Protein AF-A0AAD8CE80-F1 (afdb_monomer_lite)

Radius of gyration: 21.91 Å; chains: 1; bounding box: 37×80×36 Å

InterPro domains:
  IPR002181 Fibrinogen, alpha/beta/gamma chain, C-terminal globular domain [PF00147] (1-136)
  IPR002181 Fibrinogen, alpha/beta/gamma chain, C-terminal globular domain [PS51406] (1-129)
  IPR002181 Fibrinogen, alpha/beta/gamma chain, C-terminal globular domain [SM00186] (1-155)
  IPR002181 Fibrinogen, alpha/beta/gamma chain, C-terminal globular domain [cd00087] (1-136)
  IPR014716 Fibrinogen, alpha/beta/gamma chain, C-terminal globular, subdomain 1 [G3DSA:3.90.215.10] (1-86)
  IPR036056 Fibrinogen-like, C-terminal [SSF56496] (1-144)
  IPR050373 Fibrinogen C-terminal domain-containing protein [PTHR19143] (2-141)

Secondary structure (DSSP, 8-state):
--S-S-----HHHHHH-EE-TTSSEE--HHHHHHHHHHS---EEEEEEETTEEEEEEEEEEEE--GGGTT-EEEEEEEESS-S-SGGGTTPPPBBTTB-SS--SS-HHHHTTS-B--SSS-S--TTS-TT--S--SS-HHHHHHHHHHHHHHHHHHHHHHHHHHHHHHHTT-

Sequence (172 aa):
MNGKTNFYRRWKEYKAGFGSVSEEFWLGNENLHSLTTHNPQSLRVDLRAGNETAHAVYKTFRVDSEKKHYTLHIAGYSGNAGDSLRYHDDRPFSTKDHDPKPFITRCAISYKGGWWYKNCHQVNLNGLYASNKDHQVNTEKERHRDRLRERLRETLRERLRETERERETERV

Structure (mmCIF, N/CA/C/O backbone):
data_AF-A0AAD8CE80-F1
#
_entry.id   AF-A0AAD8CE80-F1
#
loop_
_atom_site.group_PDB
_atom_site.id
_atom_site.type_symbol
_atom_site.label_atom_id
_atom_site.label_alt_id
_atom_site.label_comp_id
_atom_site.label_asym_id
_atom_site.label_entity_id
_atom_site.label_seq_id
_atom_site.pdbx_PDB_ins_code
_atom_site.Cartn_x
_atom_site.Cartn_y
_atom_site.Cartn_z
_atom_site.occupancy
_atom_site.B_iso_or_equiv
_atom_site.auth_seq_id
_atom_site.auth_comp_id
_atom_site.auth_asym_id
_atom_site.auth_atom_id
_atom_site.pdbx_PDB_model_num
ATOM 1 N N . MET A 1 1 ? 16.234 -5.119 1.375 1.00 71.69 1 MET A N 1
ATOM 2 C CA . MET A 1 1 ? 15.312 -5.674 0.364 1.00 71.69 1 MET A CA 1
ATOM 3 C C . MET A 1 1 ? 16.139 -6.052 -0.845 1.00 71.69 1 MET A C 1
ATOM 5 O O . MET A 1 1 ? 16.985 -5.258 -1.238 1.00 71.69 1 MET A O 1
ATOM 9 N N . ASN A 1 2 ? 15.993 -7.289 -1.306 1.00 82.31 2 ASN A N 1
ATOM 10 C CA . ASN A 1 2 ? 16.847 -7.956 -2.291 1.00 82.31 2 ASN A CA 1
ATOM 11 C C . ASN A 1 2 ? 16.041 -8.531 -3.476 1.00 82.31 2 ASN A C 1
ATOM 13 O O . ASN A 1 2 ? 16.640 -9.103 -4.383 1.00 82.31 2 ASN A O 1
ATOM 17 N N . GLY A 1 3 ? 14.710 -8.388 -3.472 1.00 86.56 3 GLY A N 1
ATOM 18 C CA . GLY A 1 3 ? 13.817 -8.837 -4.537 1.00 86.56 3 GLY A CA 1
ATOM 19 C C . GLY A 1 3 ? 13.659 -10.355 -4.637 1.00 86.56 3 GLY A C 1
ATOM 20 O O . GLY A 1 3 ? 13.177 -10.842 -5.659 1.00 86.56 3 GLY A O 1
ATOM 21 N N . LYS A 1 4 ? 14.082 -11.121 -3.622 1.00 90.06 4 LYS A N 1
ATOM 22 C CA . LYS A 1 4 ? 13.999 -12.590 -3.642 1.00 90.06 4 LYS A CA 1
ATOM 23 C C . LYS A 1 4 ? 12.576 -13.092 -3.438 1.00 90.06 4 LYS A C 1
ATOM 25 O O . LYS A 1 4 ? 12.225 -14.160 -3.944 1.00 90.06 4 LYS A O 1
ATOM 30 N N . THR A 1 5 ? 11.750 -12.351 -2.702 1.00 93.62 5 THR A N 1
ATOM 31 C CA . THR A 1 5 ? 10.364 -12.762 -2.484 1.00 93.62 5 THR A CA 1
ATOM 32 C C . THR A 1 5 ? 9.512 -12.338 -3.669 1.00 93.62 5 THR A C 1
ATOM 34 O O . THR A 1 5 ? 9.380 -11.163 -3.988 1.00 93.62 5 THR A O 1
ATOM 37 N N . ASN A 1 6 ? 8.882 -13.309 -4.327 1.00 94.19 6 ASN A N 1
ATOM 38 C CA . ASN A 1 6 ? 7.912 -13.026 -5.377 1.00 94.19 6 ASN A CA 1
ATOM 39 C C . ASN A 1 6 ? 6.609 -12.484 -4.762 1.00 94.19 6 ASN A C 1
ATOM 41 O O . ASN A 1 6 ? 5.934 -13.223 -4.047 1.00 94.19 6 ASN A O 1
ATOM 45 N N . PHE A 1 7 ? 6.228 -11.245 -5.080 1.00 96.94 7 PHE A N 1
ATOM 46 C CA . PHE A 1 7 ? 4.948 -10.649 -4.668 1.00 96.94 7 PHE A CA 1
ATOM 47 C C . PHE A 1 7 ? 3.813 -10.868 -5.687 1.00 96.94 7 PHE A C 1
ATOM 49 O O . PHE A 1 7 ? 2.656 -10.594 -5.390 1.00 96.94 7 PHE A O 1
ATOM 56 N N . TYR A 1 8 ? 4.061 -11.464 -6.859 1.00 97.25 8 TYR A N 1
ATOM 57 C CA . TYR A 1 8 ? 3.005 -11.797 -7.825 1.00 97.25 8 TYR A CA 1
ATOM 58 C C . TYR A 1 8 ? 2.226 -13.070 -7.435 1.00 97.25 8 TYR A C 1
ATOM 60 O O . TYR A 1 8 ? 2.236 -14.103 -8.123 1.00 97.25 8 TYR A O 1
ATOM 68 N N . ARG A 1 9 ? 1.544 -12.995 -6.292 1.00 98.12 9 ARG A N 1
ATOM 69 C CA . ARG A 1 9 ? 0.869 -14.104 -5.607 1.00 98.12 9 ARG A CA 1
ATOM 70 C C . ARG A 1 9 ? -0.642 -14.125 -5.825 1.00 98.12 9 ARG A C 1
ATOM 72 O O . ARG A 1 9 ? -1.232 -13.193 -6.374 1.00 98.12 9 ARG A O 1
ATOM 79 N N . ARG A 1 10 ? -1.254 -15.253 -5.468 1.00 98.56 10 ARG A N 1
ATOM 80 C CA . ARG A 1 10 ? -2.705 -15.482 -5.530 1.00 98.56 10 ARG A CA 1
ATOM 81 C C . ARG A 1 10 ? -3.432 -14.933 -4.303 1.00 98.56 10 ARG A C 1
ATOM 83 O O . ARG A 1 10 ? -2.806 -14.674 -3.276 1.00 98.56 10 ARG A O 1
ATOM 90 N N . TRP A 1 11 ? -4.759 -14.829 -4.387 1.00 98.69 11 TRP A N 1
ATOM 91 C CA . TRP A 1 11 ? -5.618 -14.360 -3.289 1.00 98.69 11 TRP A CA 1
ATOM 92 C C . TRP A 1 11 ? -5.360 -15.108 -1.979 1.00 98.69 11 TRP A C 1
ATOM 94 O O . TRP A 1 11 ? -5.127 -14.489 -0.945 1.00 98.69 11 TRP A O 1
ATOM 104 N N . LYS A 1 12 ? -5.325 -16.447 -2.036 1.00 98.62 12 LYS A N 1
ATOM 105 C CA . LYS A 1 12 ? -5.112 -17.306 -0.858 1.00 98.62 12 LYS A CA 1
ATOM 106 C C . LYS A 1 12 ? -3.791 -17.005 -0.139 1.00 98.62 12 LYS A C 1
ATOM 108 O O . LYS A 1 12 ? -3.752 -17.018 1.086 1.00 98.62 12 LYS A O 1
ATOM 113 N N . GLU A 1 13 ? -2.730 -16.724 -0.892 1.00 98.75 13 GLU A N 1
ATOM 114 C CA . GLU A 1 13 ? -1.414 -16.388 -0.339 1.00 98.75 13 GLU A CA 1
ATOM 115 C C . GLU A 1 13 ? -1.433 -14.987 0.289 1.00 98.75 13 GLU A C 1
ATOM 117 O O . GLU A 1 13 ? -0.979 -14.816 1.413 1.00 98.75 13 GLU A O 1
ATOM 122 N N . TYR A 1 14 ? -2.026 -13.993 -0.380 1.00 98.75 14 TYR A N 1
ATOM 123 C CA . TYR A 1 14 ? -2.181 -12.643 0.180 1.00 98.75 14 TYR A CA 1
ATOM 124 C C . TYR A 1 14 ? -3.079 -12.596 1.417 1.00 98.75 14 TYR A C 1
ATOM 126 O O . TYR A 1 14 ? -2.831 -11.800 2.319 1.00 98.75 14 TYR A O 1
ATOM 134 N N . LYS A 1 15 ? -4.096 -13.459 1.484 1.00 98.75 15 LYS A N 1
ATOM 135 C CA . LYS A 1 15 ? -4.935 -13.644 2.669 1.00 98.75 15 LYS A CA 1
ATOM 136 C C . LYS A 1 15 ? -4.120 -14.139 3.864 1.00 98.75 15 LYS A C 1
ATOM 138 O O . LYS A 1 15 ? -4.177 -13.516 4.920 1.00 98.75 15 LYS A O 1
ATOM 143 N N . ALA A 1 16 ? -3.378 -15.233 3.683 1.00 98.62 16 ALA A N 1
ATOM 144 C CA . ALA A 1 16 ? -2.633 -15.891 4.757 1.00 98.62 16 ALA A CA 1
ATOM 145 C C . ALA A 1 16 ? -1.340 -15.154 5.151 1.00 98.62 16 ALA A C 1
ATOM 147 O O . ALA A 1 16 ? -0.927 -15.226 6.303 1.00 98.62 16 ALA A O 1
ATOM 148 N N . GLY A 1 17 ? -0.722 -14.444 4.207 1.00 98.50 17 GLY A N 1
ATOM 149 C CA . GLY A 1 17 ? 0.628 -13.907 4.345 1.00 98.50 17 GLY A CA 1
ATOM 150 C C . GLY A 1 17 ? 1.678 -14.839 3.740 1.00 98.50 17 GLY A C 1
ATOM 151 O O . GLY A 1 17 ? 1.438 -16.026 3.507 1.00 98.50 17 GLY A O 1
ATOM 152 N N . PHE A 1 18 ? 2.840 -14.279 3.419 1.00 98.38 18 PHE A N 1
ATOM 153 C CA . PHE A 1 18 ? 3.954 -15.004 2.805 1.00 98.38 18 PHE A CA 1
ATOM 154 C C . PHE A 1 18 ? 5.277 -14.264 3.004 1.00 98.38 18 PHE A C 1
ATOM 156 O O . PHE A 1 18 ? 5.291 -13.077 3.319 1.00 98.38 18 PHE A O 1
ATOM 163 N N . GLY A 1 19 ? 6.387 -14.954 2.737 1.00 96.81 19 GLY A N 1
ATOM 164 C CA . GLY A 1 19 ? 7.739 -14.409 2.860 1.00 96.81 19 GLY A CA 1
ATOM 165 C C . GLY A 1 19 ? 8.348 -14.663 4.237 1.00 96.81 19 GLY A C 1
ATOM 166 O O . GLY A 1 19 ? 7.898 -15.550 4.962 1.00 96.81 19 GLY A O 1
ATOM 167 N N . SER A 1 20 ? 9.386 -13.902 4.577 1.00 95.25 20 SER A N 1
ATOM 168 C CA . SER A 1 20 ? 10.096 -14.014 5.854 1.00 95.25 20 SER A CA 1
ATOM 169 C C . SER A 1 20 ? 10.141 -12.673 6.574 1.00 95.25 20 SER A C 1
ATOM 171 O O . SER A 1 20 ? 10.537 -11.669 5.987 1.00 95.25 20 SER A O 1
ATOM 173 N N . VAL A 1 21 ? 9.803 -12.664 7.866 1.00 91.69 21 VAL A N 1
ATOM 174 C CA . VAL A 1 21 ? 9.837 -11.458 8.717 1.00 91.69 21 VAL A CA 1
ATOM 175 C C . VAL A 1 21 ? 11.256 -10.892 8.851 1.00 91.69 21 VAL A C 1
ATOM 177 O O . VAL A 1 21 ? 11.425 -9.689 9.027 1.00 91.69 21 VAL A O 1
ATOM 180 N N . SER A 1 22 ? 12.282 -11.740 8.717 1.00 92.06 22 SER A N 1
ATOM 181 C CA . SER A 1 22 ? 13.686 -11.313 8.682 1.00 92.06 22 SER A CA 1
ATOM 182 C C . SER A 1 22 ? 14.128 -10.741 7.329 1.00 92.06 22 SER A C 1
ATOM 184 O O . SER A 1 22 ? 15.233 -10.211 7.228 1.00 92.06 22 SER A O 1
ATOM 186 N N . GLU A 1 23 ? 13.299 -10.854 6.286 1.00 92.44 23 GLU A N 1
ATOM 187 C CA . GLU A 1 23 ? 13.595 -10.388 4.931 1.00 92.44 23 GLU A CA 1
ATOM 188 C C . GLU A 1 23 ? 12.410 -9.603 4.332 1.00 92.44 23 GLU A C 1
ATOM 190 O O . GLU A 1 23 ? 12.079 -8.508 4.782 1.00 92.44 23 GLU A O 1
ATOM 195 N N . GLU A 1 24 ? 11.802 -10.130 3.268 1.00 95.94 24 GLU A N 1
ATOM 196 C CA . GLU A 1 24 ? 10.664 -9.558 2.562 1.00 95.94 24 GLU A CA 1
ATOM 197 C C . GLU A 1 24 ? 9.432 -10.409 2.850 1.00 95.94 24 GLU A C 1
ATOM 199 O O . GLU A 1 24 ? 9.458 -11.631 2.681 1.00 95.94 24 GLU A O 1
ATOM 204 N N . PHE A 1 25 ? 8.345 -9.770 3.270 1.00 97.50 25 PHE A N 1
ATOM 205 C CA . PHE A 1 25 ? 7.109 -10.466 3.592 1.00 97.50 25 PHE A CA 1
ATOM 206 C C . PHE A 1 25 ? 5.878 -9.598 3.359 1.00 97.50 25 PHE A C 1
ATOM 208 O O . PHE A 1 25 ? 5.945 -8.370 3.313 1.00 97.50 25 PHE A O 1
ATOM 215 N N . TRP A 1 26 ? 4.737 -10.269 3.250 1.00 98.38 26 TRP A N 1
ATOM 216 C CA . TRP A 1 26 ? 3.417 -9.686 3.414 1.00 98.38 26 TRP A CA 1
ATOM 217 C C . TRP A 1 26 ? 2.763 -10.337 4.626 1.00 98.38 26 TRP A C 1
ATOM 219 O O . TRP A 1 26 ? 2.651 -11.561 4.681 1.00 98.38 26 TRP A O 1
ATOM 229 N N . LEU A 1 27 ? 2.319 -9.527 5.589 1.00 97.94 27 LEU A N 1
ATOM 230 C CA . LEU A 1 27 ? 1.771 -10.018 6.858 1.00 97.94 27 LEU A CA 1
ATOM 231 C C . LEU A 1 27 ? 0.522 -10.896 6.677 1.00 97.94 27 LEU A C 1
ATOM 233 O O . LEU A 1 27 ? 0.266 -11.769 7.500 1.00 97.94 27 LEU A O 1
ATOM 237 N N . GLY A 1 28 ? -0.247 -10.667 5.612 1.00 98.56 28 GLY A N 1
ATOM 238 C CA . GLY A 1 28 ? -1.518 -11.339 5.355 1.00 98.56 28 GLY A CA 1
ATOM 239 C C . GLY A 1 28 ? -2.706 -10.412 5.584 1.00 98.56 28 GLY A C 1
ATOM 240 O O . GLY A 1 28 ? -2.777 -9.706 6.589 1.00 98.56 28 GLY A O 1
ATOM 241 N N . ASN A 1 29 ? -3.656 -10.410 4.651 1.00 98.75 29 ASN A N 1
ATOM 242 C CA . ASN A 1 29 ? -4.827 -9.535 4.720 1.00 98.75 29 ASN A CA 1
ATOM 243 C C . ASN A 1 29 ? -5.735 -9.877 5.904 1.00 98.75 29 ASN A C 1
ATOM 245 O O . ASN A 1 29 ? -6.345 -8.976 6.473 1.00 98.75 29 ASN A O 1
ATOM 249 N N . GLU A 1 30 ? -5.786 -11.147 6.314 1.00 98.56 30 GLU A N 1
ATOM 250 C CA . GLU A 1 30 ? -6.552 -11.548 7.496 1.00 98.56 30 GLU A CA 1
ATOM 251 C C . GLU A 1 30 ? -5.953 -10.957 8.779 1.00 98.56 30 GLU A C 1
ATOM 253 O O . GLU A 1 30 ? -6.665 -10.411 9.621 1.00 98.56 30 GLU A O 1
ATOM 258 N N . ASN A 1 31 ? -4.623 -10.967 8.880 1.00 97.69 31 ASN A N 1
ATOM 259 C CA . ASN A 1 31 ? -3.907 -10.360 9.997 1.00 97.69 31 ASN A CA 1
ATOM 260 C C . ASN A 1 31 ? -4.077 -8.834 9.999 1.00 97.69 31 ASN A C 1
ATOM 262 O O . ASN A 1 31 ? -4.353 -8.251 11.046 1.00 97.69 31 ASN A O 1
ATOM 266 N N . LEU A 1 32 ? -3.989 -8.183 8.832 1.00 97.94 32 LEU A N 1
ATOM 267 C CA . LEU A 1 32 ? -4.250 -6.743 8.703 1.00 97.94 32 LEU A CA 1
ATOM 268 C C . LEU A 1 32 ? -5.682 -6.380 9.117 1.00 97.94 32 LEU A C 1
ATOM 270 O O . LEU A 1 32 ? -5.881 -5.410 9.850 1.00 97.94 32 LEU A O 1
ATOM 274 N N . HIS A 1 33 ? -6.677 -7.159 8.689 1.00 98.31 33 HIS A N 1
ATOM 275 C CA . HIS A 1 33 ? -8.064 -6.961 9.097 1.00 98.31 33 HIS A CA 1
ATOM 276 C C . HIS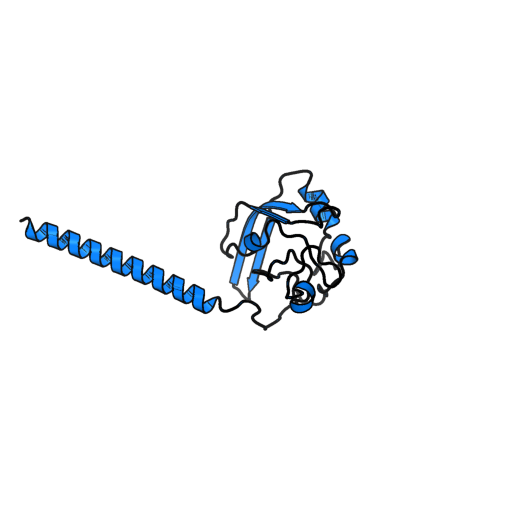 A 1 33 ? -8.220 -7.074 10.621 1.00 98.31 33 HIS A C 1
ATOM 278 O O . HIS A 1 33 ? -8.763 -6.167 11.255 1.00 98.31 33 HIS A O 1
ATOM 284 N N . SER A 1 34 ? -7.685 -8.141 11.219 1.00 96.94 34 SER A N 1
ATOM 285 C CA . SER A 1 34 ? -7.754 -8.376 12.665 1.00 96.94 34 SER A CA 1
ATOM 286 C C . SER A 1 34 ? -7.112 -7.239 13.473 1.00 96.94 34 SER A C 1
ATOM 288 O O . SER A 1 34 ? -7.739 -6.688 14.384 1.00 96.94 34 SER A O 1
ATOM 290 N N . LEU A 1 35 ? -5.903 -6.810 13.088 1.00 96.12 35 LEU A N 1
ATOM 291 C CA . LEU A 1 35 ? -5.160 -5.746 13.773 1.00 96.12 35 LEU A CA 1
ATOM 292 C C . LEU A 1 35 ? -5.846 -4.379 13.677 1.00 96.12 35 LEU A C 1
ATOM 294 O O . LEU A 1 35 ? -5.800 -3.595 14.623 1.00 96.12 35 LEU A O 1
ATOM 298 N N . THR A 1 36 ? -6.489 -4.087 12.545 1.00 96.81 36 THR A N 1
ATOM 299 C CA . THR A 1 36 ? -7.061 -2.759 12.276 1.00 96.81 36 THR A CA 1
ATOM 300 C C . THR A 1 36 ? -8.539 -2.614 12.639 1.00 96.81 36 THR A C 1
ATOM 302 O O . THR A 1 36 ? -9.071 -1.508 12.593 1.00 96.81 36 THR A O 1
ATOM 305 N N . THR A 1 37 ? -9.218 -3.703 13.013 1.00 93.19 37 THR A N 1
ATOM 306 C CA . THR A 1 37 ? -10.645 -3.668 13.384 1.00 93.19 37 THR A CA 1
ATOM 307 C C . THR A 1 37 ? -10.867 -3.247 14.834 1.00 93.19 37 THR A C 1
ATOM 309 O O . THR A 1 37 ? -11.831 -2.545 15.125 1.00 93.19 37 THR A O 1
ATOM 312 N N . HIS A 1 38 ? -9.990 -3.666 15.746 1.00 84.81 38 HIS A N 1
ATOM 313 C CA . HIS A 1 38 ? -10.234 -3.527 17.184 1.00 84.81 38 HIS A CA 1
ATOM 314 C C . HIS A 1 38 ? -9.861 -2.152 17.739 1.00 84.81 38 HIS A C 1
ATOM 316 O O . HIS A 1 38 ? -10.491 -1.687 18.682 1.00 84.81 38 HIS A O 1
ATOM 322 N N . ASN A 1 39 ? -8.852 -1.499 17.163 1.00 86.81 39 ASN A N 1
ATOM 323 C CA . ASN A 1 39 ? -8.348 -0.217 17.637 1.00 86.81 39 ASN A CA 1
ATOM 324 C C . ASN A 1 39 ? -8.030 0.695 16.452 1.00 86.81 39 ASN A C 1
ATOM 326 O O . ASN A 1 39 ? -7.587 0.191 15.418 1.00 86.81 39 ASN A O 1
ATOM 330 N N . PRO A 1 40 ? -8.166 2.026 16.597 1.00 90.94 40 PRO A N 1
ATOM 331 C CA . PRO A 1 40 ? -7.643 2.964 15.614 1.00 90.94 40 PRO A CA 1
ATOM 332 C C . PRO A 1 40 ? -6.160 2.680 15.352 1.00 90.94 40 PRO A C 1
ATOM 334 O O . PRO A 1 40 ? -5.343 2.725 16.271 1.00 90.94 40 PRO A O 1
ATOM 337 N N . GLN A 1 41 ? -5.823 2.351 14.108 1.00 96.31 41 GLN A N 1
ATOM 338 C CA . GLN A 1 41 ? -4.448 2.135 13.670 1.00 96.31 41 GLN A CA 1
ATOM 339 C C . GLN A 1 41 ? -4.025 3.257 12.730 1.00 96.31 41 GLN A C 1
ATOM 341 O O . GLN A 1 41 ? -4.821 3.754 11.928 1.00 96.31 41 GLN A O 1
ATOM 346 N N . SER A 1 42 ? -2.749 3.617 12.809 1.00 96.94 42 SER A N 1
ATOM 347 C CA . SER A 1 42 ? -2.094 4.493 11.844 1.00 96.94 42 SER A CA 1
ATOM 348 C C . SER A 1 42 ? -1.121 3.681 10.997 1.00 96.94 42 SER A C 1
ATOM 350 O O . SER A 1 42 ? -0.485 2.750 11.488 1.00 96.94 42 SER A O 1
ATOM 352 N N . LEU A 1 43 ? -0.989 4.046 9.725 1.00 98.12 43 LEU A N 1
ATOM 353 C CA . LEU A 1 43 ? -0.012 3.454 8.815 1.00 98.12 43 LEU A CA 1
ATOM 354 C C . LEU A 1 43 ? 1.144 4.426 8.617 1.00 98.12 43 LEU A C 1
ATOM 356 O O . LEU A 1 43 ? 0.915 5.591 8.299 1.00 98.12 43 LEU A O 1
ATOM 360 N N . ARG A 1 44 ? 2.376 3.931 8.724 1.00 98.25 44 ARG A N 1
ATOM 361 C CA . ARG A 1 44 ? 3.574 4.620 8.243 1.00 98.25 44 ARG A CA 1
ATOM 362 C C . ARG A 1 44 ? 4.203 3.803 7.122 1.00 98.25 44 ARG A C 1
ATOM 364 O O . ARG A 1 44 ? 4.379 2.597 7.257 1.00 98.25 44 ARG A O 1
ATOM 371 N N . VAL A 1 45 ? 4.533 4.473 6.026 1.00 98.31 45 VAL A N 1
ATOM 372 C CA . VAL A 1 45 ? 5.261 3.914 4.887 1.00 98.31 45 VAL A CA 1
ATOM 373 C C . VAL A 1 45 ? 6.585 4.651 4.785 1.00 98.31 45 VAL A C 1
ATOM 375 O O . VAL A 1 45 ? 6.586 5.863 4.582 1.00 98.31 45 VAL A O 1
ATOM 378 N N . ASP A 1 46 ? 7.693 3.926 4.906 1.00 97.88 46 ASP A N 1
ATOM 379 C CA . ASP A 1 46 ? 9.042 4.456 4.712 1.00 97.88 46 ASP A CA 1
ATOM 380 C C . ASP A 1 46 ? 9.589 4.003 3.349 1.00 97.88 46 ASP A C 1
ATOM 382 O O . ASP A 1 46 ? 9.515 2.829 2.982 1.00 97.88 46 ASP A O 1
ATOM 386 N N . LEU A 1 47 ? 10.127 4.951 2.585 1.00 95.94 47 LEU A N 1
ATOM 387 C CA . LEU A 1 47 ? 10.653 4.768 1.235 1.00 95.94 47 LEU A CA 1
ATOM 388 C C . LEU A 1 47 ? 12.128 5.168 1.197 1.00 95.94 47 LEU A C 1
ATOM 390 O O . LEU A 1 47 ? 12.531 6.149 1.825 1.00 95.94 47 LEU A O 1
ATOM 394 N N . ARG A 1 48 ? 12.926 4.434 0.415 1.00 93.12 48 ARG A N 1
ATOM 395 C CA . ARG A 1 48 ? 14.340 4.742 0.181 1.00 93.12 48 ARG A CA 1
ATOM 396 C C . ARG A 1 48 ? 14.729 4.500 -1.274 1.00 93.12 48 ARG A C 1
ATOM 398 O O . ARG A 1 48 ? 14.483 3.414 -1.795 1.00 93.12 48 ARG A O 1
ATOM 405 N N . ALA A 1 49 ? 15.399 5.476 -1.880 1.00 88.81 49 ALA A N 1
ATOM 406 C CA . ALA A 1 49 ? 15.995 5.392 -3.211 1.00 88.81 49 ALA A CA 1
ATOM 407 C C . ALA A 1 49 ? 17.450 5.882 -3.139 1.00 88.81 49 ALA A C 1
ATOM 409 O O . ALA A 1 49 ? 17.718 7.074 -3.017 1.00 88.81 49 ALA A O 1
ATOM 410 N N . GLY A 1 50 ? 18.410 4.952 -3.144 1.00 88.75 50 GLY A N 1
ATOM 411 C CA . GLY A 1 50 ? 19.803 5.287 -2.834 1.00 88.75 50 GLY A CA 1
ATOM 412 C C . GLY A 1 50 ? 19.925 5.900 -1.432 1.00 88.75 50 GLY A C 1
ATOM 413 O O . GLY A 1 50 ? 19.548 5.260 -0.448 1.00 88.75 50 GLY A O 1
ATOM 414 N N . ASN A 1 51 ? 20.420 7.139 -1.362 1.00 93.19 51 ASN A N 1
ATOM 415 C CA . ASN A 1 51 ? 20.549 7.908 -0.117 1.00 93.19 51 ASN A CA 1
ATOM 416 C C . ASN A 1 51 ? 19.309 8.755 0.209 1.00 93.19 51 ASN A C 1
ATOM 418 O O . ASN A 1 51 ? 19.205 9.286 1.313 1.00 93.19 51 ASN A O 1
ATOM 422 N N . GLU A 1 52 ? 18.370 8.891 -0.727 1.00 94.31 52 GLU A N 1
ATOM 423 C CA . GLU A 1 52 ? 17.143 9.648 -0.505 1.00 94.31 52 GLU A CA 1
ATOM 424 C C . GLU A 1 52 ? 16.150 8.815 0.300 1.00 94.31 52 GLU A C 1
ATOM 426 O O . GLU A 1 52 ? 15.958 7.621 0.047 1.00 94.31 52 GLU A O 1
ATOM 431 N N . THR A 1 53 ? 15.496 9.456 1.267 1.00 96.50 53 THR A N 1
ATOM 432 C CA . THR A 1 53 ? 14.445 8.842 2.079 1.00 96.50 53 THR A CA 1
ATOM 433 C C . THR A 1 53 ? 13.210 9.724 2.100 1.00 96.50 53 THR A C 1
ATOM 435 O O . THR A 1 53 ? 13.295 10.953 2.100 1.00 96.50 53 THR A O 1
ATOM 438 N N . ALA A 1 54 ? 12.047 9.087 2.122 1.00 97.19 54 ALA A N 1
ATOM 439 C CA . ALA A 1 54 ? 10.767 9.762 2.247 1.00 97.19 54 ALA A CA 1
ATOM 440 C C . ALA A 1 54 ? 9.813 8.903 3.075 1.00 97.19 54 ALA A C 1
ATOM 442 O O . ALA A 1 54 ? 9.971 7.686 3.152 1.00 97.19 54 ALA A O 1
ATOM 443 N N . HIS A 1 55 ? 8.813 9.527 3.685 1.00 98.31 55 HIS A N 1
ATOM 444 C CA . HIS A 1 55 ? 7.792 8.821 4.442 1.00 98.31 55 HIS A CA 1
ATOM 445 C C . HIS A 1 55 ? 6.399 9.400 4.195 1.00 98.31 55 HIS A C 1
ATOM 447 O O . HIS A 1 55 ? 6.232 10.587 3.902 1.00 98.31 55 HIS A O 1
ATOM 453 N N . ALA A 1 56 ? 5.399 8.542 4.351 1.00 98.44 56 ALA A N 1
ATOM 454 C CA . ALA A 1 56 ? 3.989 8.900 4.397 1.00 98.44 56 ALA A CA 1
ATOM 455 C C . ALA A 1 56 ? 3.368 8.304 5.660 1.00 98.44 56 ALA A C 1
ATOM 457 O O . ALA A 1 56 ? 3.605 7.140 5.981 1.00 98.44 56 ALA A O 1
ATOM 458 N N . VAL A 1 57 ? 2.566 9.091 6.365 1.00 98.69 57 VAL A N 1
ATOM 459 C CA . VAL A 1 57 ? 1.817 8.669 7.548 1.00 98.69 57 VAL A CA 1
ATOM 460 C C . VAL A 1 57 ? 0.341 8.911 7.295 1.00 98.69 57 VAL A C 1
ATOM 462 O O . VAL A 1 57 ? -0.036 9.960 6.788 1.00 98.69 57 VAL A O 1
ATOM 465 N N . TYR A 1 58 ? -0.497 7.958 7.681 1.00 98.56 58 TYR A N 1
ATOM 466 C CA . TYR A 1 58 ? -1.947 8.063 7.620 1.00 98.56 58 TYR A CA 1
ATOM 467 C C . TYR A 1 58 ? -2.511 7.788 9.004 1.00 98.56 58 TYR A C 1
ATOM 469 O O . TYR A 1 58 ? -2.302 6.708 9.560 1.00 98.56 58 TYR A O 1
ATOM 477 N N . LYS A 1 59 ? -3.216 8.773 9.570 1.00 98.12 59 LYS A N 1
ATOM 478 C CA . LYS A 1 59 ? -3.800 8.672 10.916 1.00 98.12 59 LYS A CA 1
ATOM 479 C C . LYS A 1 59 ? -4.829 7.552 11.027 1.00 98.12 59 LYS A C 1
ATOM 481 O O . LYS A 1 59 ? -4.922 6.928 12.078 1.00 98.12 59 LYS A O 1
ATOM 486 N N . THR A 1 60 ? -5.570 7.300 9.954 1.00 97.75 60 THR A N 1
ATOM 487 C CA . THR A 1 60 ? -6.535 6.205 9.864 1.00 97.75 60 THR A CA 1
ATOM 488 C C . THR A 1 60 ? -6.033 5.196 8.853 1.00 97.75 60 THR A C 1
ATOM 490 O O . THR A 1 60 ? -5.789 5.562 7.707 1.00 97.75 60 THR A O 1
ATOM 493 N N . PHE A 1 61 ? -5.915 3.941 9.270 1.00 98.25 61 PHE A N 1
ATOM 494 C CA . PHE A 1 61 ? -5.661 2.795 8.411 1.00 98.25 61 PHE A CA 1
ATOM 495 C C . PHE A 1 61 ? -6.521 1.621 8.871 1.00 98.25 61 PHE A C 1
ATOM 497 O O . PHE A 1 61 ? -6.400 1.159 10.006 1.00 98.25 61 PHE A O 1
ATOM 504 N N . ARG A 1 62 ? -7.401 1.146 7.990 1.00 98.31 62 ARG A N 1
ATOM 505 C CA . ARG A 1 62 ? -8.274 0.008 8.262 1.00 98.31 62 ARG A CA 1
ATOM 506 C C . ARG A 1 62 ? -8.451 -0.855 7.028 1.00 98.31 62 ARG A C 1
ATOM 508 O O . ARG A 1 62 ? -8.612 -0.348 5.921 1.00 98.31 62 ARG A O 1
ATOM 515 N N . VAL A 1 63 ? -8.448 -2.163 7.248 1.00 98.44 63 VAL A N 1
ATOM 516 C CA . VAL A 1 63 ? -8.720 -3.170 6.226 1.00 98.44 63 VAL A CA 1
ATOM 517 C C . VAL A 1 63 ? -9.997 -3.900 6.618 1.00 98.44 63 VAL A C 1
ATOM 519 O O . VAL A 1 63 ? -10.134 -4.397 7.736 1.00 98.44 63 VAL A O 1
ATOM 522 N N . ASP A 1 64 ? -10.970 -3.915 5.713 1.00 98.62 64 ASP A N 1
ATOM 523 C CA . ASP A 1 64 ? -12.233 -4.625 5.906 1.00 98.62 64 ASP A CA 1
ATOM 524 C C . ASP A 1 64 ? -12.052 -6.158 5.916 1.00 98.62 64 ASP A C 1
ATOM 526 O O . ASP A 1 64 ? -10.977 -6.678 5.635 1.00 98.62 64 ASP A O 1
ATOM 530 N N . SER A 1 65 ? -13.111 -6.903 6.235 1.00 98.44 65 SER A N 1
ATOM 531 C CA . SER A 1 65 ? -13.075 -8.371 6.231 1.00 98.44 65 SER A CA 1
ATOM 532 C C . SER A 1 65 ? -12.987 -8.960 4.818 1.00 98.44 65 SER A C 1
ATOM 534 O O . SER A 1 65 ? -13.257 -8.282 3.821 1.00 98.44 65 SER A O 1
ATOM 536 N N . GLU A 1 66 ? -12.701 -10.262 4.711 1.00 98.44 66 GLU A N 1
ATOM 537 C CA . GLU A 1 66 ? -12.697 -10.975 3.423 1.00 98.44 66 GLU A CA 1
ATOM 538 C C . GLU A 1 66 ? -14.039 -10.868 2.681 1.00 98.44 66 GLU A C 1
ATOM 540 O O . GLU A 1 66 ? -14.062 -10.695 1.463 1.00 98.44 66 GLU A O 1
ATOM 545 N N . LYS A 1 67 ? -15.166 -10.896 3.411 1.00 98.31 67 LYS A N 1
ATOM 546 C CA . LYS A 1 67 ? -16.518 -10.724 2.842 1.00 98.31 67 LYS A CA 1
ATOM 547 C C . LYS A 1 67 ? -16.684 -9.371 2.143 1.00 98.31 67 LYS A C 1
ATOM 549 O O . LYS A 1 67 ? -17.468 -9.246 1.210 1.00 98.31 67 LYS A O 1
ATOM 554 N N . LYS A 1 68 ? -15.949 -8.360 2.606 1.00 98.44 68 LYS A N 1
ATOM 555 C CA . LYS A 1 68 ? -15.850 -7.020 2.014 1.00 98.44 68 LYS A CA 1
ATOM 556 C C . LYS A 1 68 ? -14.552 -6.848 1.212 1.00 98.44 68 LYS A C 1
ATOM 558 O O . LYS A 1 68 ? -14.089 -5.729 0.990 1.00 98.44 68 LYS A O 1
ATOM 563 N N . HIS A 1 69 ? -13.961 -7.963 0.793 1.00 98.50 69 HIS A N 1
ATOM 564 C CA . HIS A 1 69 ? -12.783 -8.054 -0.061 1.00 98.50 69 HIS A CA 1
ATOM 565 C C . HIS A 1 69 ? -11.572 -7.256 0.428 1.00 98.50 69 HIS A C 1
ATOM 567 O O . HIS A 1 69 ? -10.841 -6.684 -0.384 1.00 98.50 69 HIS A O 1
ATOM 573 N N . TYR A 1 70 ? -11.365 -7.203 1.746 1.00 98.75 70 TYR A N 1
ATOM 574 C CA . TYR A 1 70 ? -10.240 -6.488 2.350 1.00 98.75 70 TYR A CA 1
ATOM 575 C C . TYR A 1 70 ? -10.129 -5.031 1.875 1.00 98.75 70 TYR A C 1
ATOM 577 O O . TYR A 1 70 ? -9.032 -4.542 1.615 1.00 98.75 70 TYR A O 1
ATOM 585 N N . THR A 1 71 ? -11.265 -4.346 1.709 1.00 98.69 71 THR A N 1
ATOM 586 C CA . THR A 1 71 ? -11.318 -2.945 1.255 1.00 98.69 71 THR A CA 1
ATOM 587 C C . THR A 1 71 ? -10.487 -2.030 2.160 1.00 98.69 71 THR A C 1
ATOM 589 O O . THR A 1 71 ? -10.563 -2.136 3.387 1.00 98.69 71 THR A O 1
ATOM 592 N N . LEU A 1 72 ? -9.682 -1.158 1.544 1.00 98.62 72 LEU A N 1
ATOM 593 C CA . LEU A 1 72 ? -8.834 -0.184 2.233 1.00 98.62 72 LEU A CA 1
ATOM 594 C C . LEU A 1 72 ? -9.641 1.038 2.664 1.00 98.62 72 LEU A C 1
ATOM 596 O O . LEU A 1 72 ? -10.387 1.594 1.864 1.00 98.62 72 LEU A O 1
ATOM 600 N N . HIS A 1 73 ? -9.407 1.490 3.893 1.00 98.38 73 HIS A N 1
ATOM 601 C CA . HIS A 1 73 ? -9.868 2.779 4.403 1.00 98.38 73 HIS A CA 1
ATOM 602 C C . HIS A 1 73 ? -8.673 3.538 4.960 1.00 98.38 73 HIS A C 1
ATOM 604 O O . HIS A 1 73 ? -8.005 3.051 5.881 1.00 98.38 73 HIS A O 1
ATOM 610 N N . ILE A 1 74 ? -8.390 4.713 4.404 1.00 98.19 74 ILE A N 1
ATOM 611 C CA . ILE A 1 74 ? -7.204 5.485 4.750 1.00 98.19 74 ILE A CA 1
ATOM 612 C C . ILE A 1 74 ? -7.466 6.993 4.768 1.00 98.19 74 ILE A C 1
ATOM 614 O O . ILE A 1 74 ? -8.086 7.549 3.866 1.00 98.19 74 ILE A O 1
ATOM 618 N N . ALA A 1 75 ? -6.984 7.687 5.802 1.00 97.94 75 ALA A N 1
ATOM 619 C CA . ALA A 1 75 ? -7.201 9.128 5.944 1.00 97.94 75 ALA A CA 1
ATOM 620 C C . ALA A 1 75 ? -6.137 9.819 6.808 1.00 97.94 75 ALA A C 1
ATOM 622 O O . ALA A 1 75 ? -5.362 9.182 7.523 1.00 97.94 75 ALA A O 1
ATOM 623 N N . GLY A 1 76 ? -6.139 11.155 6.762 1.00 98.12 76 GLY A N 1
ATOM 624 C CA . GLY A 1 76 ? -5.280 11.997 7.596 1.00 98.12 76 GLY A CA 1
ATOM 625 C C . GLY A 1 76 ? -3.803 11.904 7.222 1.00 98.12 76 GLY A C 1
ATOM 626 O O . GLY A 1 76 ? -2.980 11.694 8.110 1.00 98.12 76 GLY A O 1
ATOM 627 N N . TYR A 1 77 ? -3.499 12.022 5.926 1.00 98.50 77 TYR A N 1
ATOM 628 C CA . TYR A 1 77 ? -2.133 12.012 5.405 1.00 98.50 77 TYR A CA 1
ATOM 629 C C . TYR A 1 77 ? -1.257 13.107 6.037 1.00 98.50 77 TYR A C 1
ATOM 631 O O . TYR A 1 77 ? -1.681 14.255 6.196 1.00 98.50 77 TYR A O 1
ATOM 639 N N . SER A 1 78 ? -0.008 12.755 6.322 1.00 98.38 78 SER A N 1
ATOM 640 C CA . SER A 1 78 ? 1.115 13.662 6.545 1.00 98.38 78 SER A CA 1
ATOM 641 C C . SER A 1 78 ? 2.423 13.016 6.061 1.00 98.38 78 SER A C 1
ATOM 643 O O . SER A 1 78 ? 2.472 11.820 5.777 1.00 98.38 78 SER A O 1
ATOM 645 N N . GLY A 1 79 ? 3.497 13.798 5.952 1.00 97.50 79 GLY A N 1
ATOM 646 C CA . GLY A 1 79 ? 4.814 13.324 5.510 1.00 97.50 79 GLY A CA 1
ATOM 647 C C . GLY A 1 79 ? 5.293 14.006 4.230 1.00 97.50 79 GLY A C 1
ATOM 648 O O . GLY A 1 79 ? 4.649 14.925 3.718 1.00 97.50 79 GLY A O 1
ATOM 649 N N . ASN A 1 80 ? 6.443 13.568 3.723 1.00 96.44 80 ASN A N 1
ATOM 650 C CA . ASN A 1 80 ? 7.151 14.199 2.605 1.00 96.44 80 ASN A CA 1
ATOM 651 C C . ASN A 1 80 ? 7.194 13.345 1.322 1.00 96.44 80 ASN A C 1
ATOM 653 O O . ASN A 1 80 ? 7.726 13.805 0.317 1.00 96.44 80 ASN A O 1
ATOM 657 N N . ALA A 1 81 ? 6.629 12.132 1.328 1.00 94.94 81 ALA A N 1
ATOM 658 C CA . ALA A 1 81 ? 6.611 11.243 0.159 1.00 94.94 81 ALA A CA 1
ATOM 659 C C . ALA A 1 81 ? 5.521 11.571 -0.884 1.00 94.94 81 ALA A C 1
ATOM 661 O O . ALA A 1 81 ? 5.579 11.074 -2.008 1.00 94.94 81 ALA A O 1
ATOM 662 N N . GLY A 1 82 ? 4.531 12.392 -0.523 1.00 95.06 82 GLY A N 1
ATOM 663 C CA . GLY A 1 82 ? 3.329 12.643 -1.320 1.00 95.06 82 GLY A CA 1
ATOM 664 C C . GLY A 1 82 ? 2.191 11.658 -1.014 1.00 95.06 82 GLY A C 1
ATOM 665 O O . GLY A 1 82 ? 2.412 10.507 -0.634 1.00 95.06 82 GLY A O 1
ATOM 666 N N . ASP A 1 83 ? 0.947 12.109 -1.198 1.00 96.75 83 ASP A N 1
ATOM 667 C CA . ASP A 1 83 ? -0.275 11.374 -0.822 1.00 96.75 83 ASP A CA 1
ATOM 668 C C . ASP A 1 83 ? -0.788 10.452 -1.948 1.00 96.75 83 ASP A C 1
ATOM 670 O O . ASP A 1 83 ? -1.894 10.601 -2.466 1.00 96.75 83 ASP A O 1
ATOM 674 N N . SER A 1 84 ? 0.049 9.507 -2.387 1.00 96.88 84 SER A N 1
ATOM 675 C CA . SER A 1 84 ? -0.308 8.595 -3.491 1.00 96.88 84 SER A CA 1
ATOM 676 C C . SER A 1 84 ? -1.218 7.436 -3.063 1.00 96.88 84 SER A C 1
ATOM 678 O O . SER A 1 84 ? -1.902 6.847 -3.900 1.00 96.88 84 SER A O 1
ATOM 680 N N . LEU A 1 85 ? -1.244 7.071 -1.773 1.00 97.50 85 LEU A N 1
ATOM 681 C CA . LEU A 1 85 ? -2.055 5.941 -1.301 1.00 97.50 85 LEU A CA 1
ATOM 682 C C . LEU A 1 85 ? -3.535 6.313 -1.176 1.00 97.50 85 LEU A C 1
ATOM 684 O O . LEU A 1 85 ? -4.384 5.446 -1.356 1.00 97.50 85 LEU A O 1
ATOM 688 N N . ARG A 1 86 ? -3.870 7.591 -0.963 1.00 97.69 86 ARG A N 1
ATOM 689 C CA . ARG A 1 86 ? -5.265 8.050 -0.898 1.00 97.69 86 ARG A CA 1
ATOM 690 C C . ARG A 1 86 ? -6.065 7.787 -2.174 1.00 97.69 86 ARG A C 1
ATOM 692 O O . ARG A 1 86 ? -7.272 7.589 -2.104 1.00 97.69 86 ARG A O 1
ATOM 699 N N . TYR A 1 87 ? -5.423 7.705 -3.340 1.00 97.88 87 TYR A N 1
ATOM 700 C CA . TYR A 1 87 ? -6.087 7.288 -4.585 1.00 97.88 87 TYR A CA 1
ATOM 701 C C . TYR A 1 87 ? -6.713 5.884 -4.508 1.00 97.88 87 TYR A C 1
ATOM 703 O O . TYR A 1 87 ? -7.643 5.573 -5.263 1.00 97.88 87 TYR A O 1
ATOM 711 N N . HIS A 1 88 ? -6.204 5.056 -3.596 1.00 97.81 88 HIS A N 1
ATOM 712 C CA . HIS A 1 88 ? -6.614 3.679 -3.357 1.00 97.81 88 HIS A CA 1
ATOM 713 C C . HIS A 1 88 ? -7.635 3.531 -2.216 1.00 97.81 88 HIS A C 1
ATOM 715 O O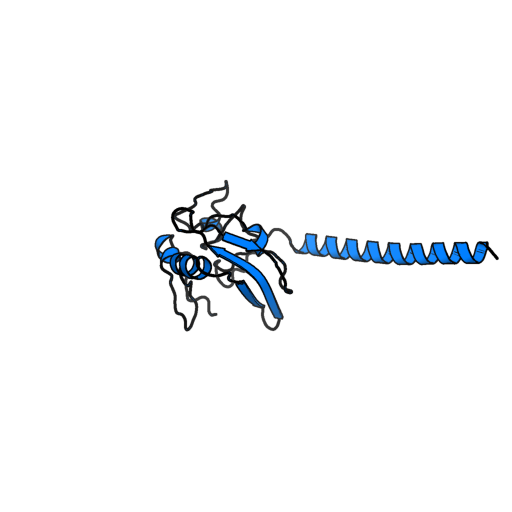 . HIS A 1 88 ? -8.050 2.410 -1.931 1.00 97.81 88 HIS A O 1
ATOM 721 N N . ASP A 1 89 ? -8.047 4.628 -1.577 1.00 98.44 89 ASP A N 1
ATOM 722 C CA . ASP A 1 89 ? -9.096 4.609 -0.555 1.00 98.44 89 ASP A CA 1
ATOM 723 C C . ASP A 1 89 ? -10.424 4.065 -1.120 1.00 98.44 89 ASP A C 1
ATOM 725 O O . ASP A 1 89 ? -10.750 4.280 -2.295 1.00 98.44 89 ASP A O 1
ATOM 729 N N . ASP A 1 90 ? -11.164 3.316 -0.297 1.00 98.25 90 ASP A N 1
ATOM 730 C CA . ASP A 1 90 ? -12.412 2.614 -0.644 1.00 98.25 90 ASP A CA 1
ATOM 731 C C . ASP A 1 90 ? -12.288 1.629 -1.832 1.00 98.25 90 ASP A C 1
ATOM 733 O O . ASP A 1 90 ? -13.253 1.275 -2.528 1.00 98.25 90 ASP A O 1
ATOM 737 N N . ARG A 1 91 ? -11.069 1.150 -2.114 1.00 98.19 91 ARG A N 1
ATOM 738 C CA . ARG A 1 91 ? -10.848 0.099 -3.115 1.00 98.19 91 ARG A CA 1
ATOM 739 C C . ARG A 1 91 ? -10.731 -1.282 -2.482 1.00 98.19 91 ARG A C 1
ATOM 741 O O . ARG A 1 91 ? -10.059 -1.422 -1.462 1.00 98.19 91 ARG A O 1
ATOM 748 N N . PRO A 1 92 ? -11.357 -2.315 -3.084 1.00 98.38 92 PRO A N 1
ATOM 749 C CA . PRO A 1 92 ? -11.160 -3.693 -2.664 1.00 98.38 92 PRO A CA 1
ATOM 750 C C . PRO A 1 92 ? -9.757 -4.165 -3.044 1.00 98.38 92 PRO A C 1
ATOM 752 O O . PRO A 1 92 ? -9.172 -3.706 -4.030 1.00 98.38 92 PRO A O 1
ATOM 755 N N . PHE A 1 93 ? -9.223 -5.114 -2.283 1.00 98.69 93 PHE A N 1
ATOM 756 C CA . PHE A 1 93 ? -7.963 -5.751 -2.639 1.00 98.69 93 PHE A CA 1
ATOM 757 C C . PHE A 1 93 ? -8.151 -6.623 -3.886 1.00 98.69 93 PHE A C 1
ATOM 759 O O . PHE A 1 93 ? -9.211 -7.219 -4.083 1.00 98.69 93 PHE A O 1
ATOM 766 N N . SER A 1 94 ? -7.129 -6.706 -4.733 1.00 98.25 94 SER A N 1
ATOM 767 C CA . SER A 1 94 ? -7.166 -7.480 -5.976 1.00 98.25 94 SER A CA 1
ATOM 768 C C . SER A 1 94 ? -5.848 -8.211 -6.209 1.00 98.25 94 SER A C 1
ATOM 770 O O . SER A 1 94 ? -4.774 -7.664 -5.965 1.00 98.25 94 SER A O 1
ATOM 772 N N . THR A 1 95 ? -5.928 -9.436 -6.722 1.00 98.44 95 THR A N 1
ATOM 773 C CA . THR A 1 95 ? -4.801 -10.285 -7.137 1.00 98.44 95 THR A CA 1
ATOM 774 C C . THR A 1 95 ? -5.030 -10.802 -8.557 1.00 98.44 95 THR A C 1
ATOM 776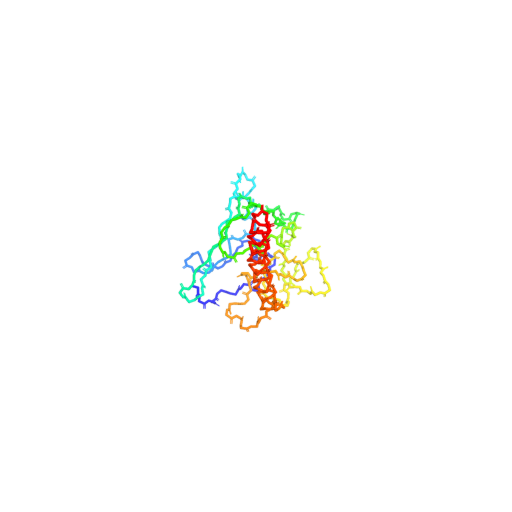 O O . THR A 1 95 ? -6.075 -10.587 -9.168 1.00 98.44 95 THR A O 1
ATOM 779 N N . LYS A 1 96 ? -4.047 -11.512 -9.121 1.00 97.00 96 LYS A N 1
ATOM 780 C CA . LYS A 1 96 ? -4.125 -12.043 -10.496 1.00 97.00 96 LYS A CA 1
ATOM 781 C C . LYS A 1 96 ? -5.316 -12.970 -10.762 1.00 97.00 96 LYS A C 1
ATOM 783 O O . LYS A 1 96 ? -5.714 -13.133 -11.912 1.00 97.00 96 LYS A O 1
ATOM 788 N N . ASP A 1 97 ? -5.833 -13.599 -9.716 1.00 97.88 97 ASP A N 1
ATOM 789 C CA . ASP A 1 97 ? -6.901 -14.593 -9.738 1.00 97.88 97 ASP A CA 1
ATOM 790 C C . ASP A 1 97 ? -8.194 -14.130 -9.048 1.00 97.88 97 ASP A C 1
ATOM 792 O O . ASP A 1 97 ? -9.167 -14.876 -9.060 1.00 97.88 97 ASP A O 1
ATOM 796 N N . HIS A 1 98 ? -8.226 -12.922 -8.478 1.00 97.44 98 HIS A N 1
ATOM 797 C CA . HIS A 1 98 ? -9.402 -12.389 -7.794 1.00 97.44 98 HIS A CA 1
ATOM 798 C C . HIS A 1 98 ? -9.451 -10.859 -7.900 1.00 97.44 98 HIS A C 1
ATOM 800 O O . HIS A 1 98 ? -8.610 -10.165 -7.330 1.00 97.44 98 HIS A O 1
ATOM 806 N N . ASP A 1 99 ? -10.442 -10.342 -8.626 1.00 95.81 99 ASP A N 1
ATOM 807 C CA . ASP A 1 99 ? -10.668 -8.909 -8.844 1.00 95.81 99 ASP A CA 1
ATOM 808 C C . ASP A 1 99 ? -12.165 -8.601 -8.653 1.00 95.81 99 ASP A C 1
ATOM 810 O O . ASP A 1 99 ? -12.967 -8.890 -9.544 1.00 95.81 99 ASP A O 1
ATOM 814 N N . PRO A 1 100 ? -12.566 -8.074 -7.481 1.00 94.75 100 PRO A N 1
ATOM 815 C CA . PRO A 1 100 ? -13.969 -7.784 -7.174 1.00 94.75 100 PRO A CA 1
ATOM 816 C C . PRO A 1 100 ? -14.559 -6.598 -7.941 1.00 94.75 100 PRO A C 1
ATOM 818 O O . PRO A 1 100 ? -15.779 -6.461 -8.003 1.00 94.75 100 PRO A O 1
ATOM 821 N N . LYS A 1 101 ? -13.719 -5.696 -8.463 1.00 92.12 101 LYS A N 1
ATOM 822 C CA . LYS A 1 101 ? -14.150 -4.486 -9.181 1.00 92.12 101 LYS A CA 1
ATOM 823 C C . LYS A 1 101 ? -13.270 -4.294 -10.424 1.00 92.12 101 LYS A C 1
ATOM 825 O O . LYS A 1 101 ? -12.507 -3.324 -10.478 1.00 92.12 101 LYS A O 1
ATOM 830 N N . PRO A 1 102 ? -13.386 -5.193 -11.418 1.00 86.88 102 PRO A N 1
ATOM 831 C CA . PRO A 1 102 ? -12.507 -5.176 -12.572 1.00 86.88 102 PRO A CA 1
ATOM 832 C C . PRO A 1 102 ? -12.728 -3.929 -13.427 1.00 86.88 102 PRO A C 1
ATOM 834 O O . PRO A 1 102 ? -13.858 -3.517 -13.693 1.00 86.88 102 PRO A O 1
ATOM 837 N N . PHE A 1 103 ? -11.623 -3.357 -13.897 1.00 85.88 103 PHE A N 1
ATOM 838 C CA . PHE A 1 103 ? -11.599 -2.357 -14.963 1.00 85.88 103 PHE A CA 1
ATOM 839 C C . PHE A 1 103 ? -11.236 -3.022 -16.297 1.00 85.88 103 PHE A C 1
ATOM 841 O O . PHE A 1 103 ? -10.838 -4.186 -16.333 1.00 85.88 103 PHE A O 1
ATOM 848 N N . ILE A 1 104 ? -11.337 -2.271 -17.403 1.00 85.94 104 ILE A N 1
ATOM 849 C CA . ILE A 1 104 ? -10.905 -2.733 -18.739 1.00 85.94 104 ILE A CA 1
ATOM 850 C C . ILE A 1 104 ? -9.479 -3.304 -18.667 1.00 85.94 104 ILE A C 1
ATOM 852 O O . ILE A 1 104 ? -9.191 -4.374 -19.201 1.00 85.94 104 ILE A O 1
ATOM 856 N N . THR A 1 105 ? -8.594 -2.613 -17.946 1.00 87.00 105 THR A N 1
ATOM 857 C CA . THR A 1 105 ? -7.244 -3.094 -17.654 1.00 87.00 105 THR A CA 1
ATOM 858 C C . THR A 1 105 ? -7.261 -4.021 -16.441 1.00 87.00 105 THR A C 1
ATOM 860 O O . THR A 1 105 ? -7.605 -3.603 -15.337 1.00 87.00 105 THR A O 1
ATOM 863 N N . ARG A 1 106 ? -6.788 -5.262 -16.607 1.00 91.44 106 ARG A N 1
ATOM 864 C CA . ARG A 1 106 ? -6.602 -6.216 -15.497 1.00 91.44 106 ARG A CA 1
ATOM 865 C C . ARG A 1 106 ? -5.368 -5.849 -14.662 1.00 91.44 106 ARG A C 1
ATOM 867 O O . ARG A 1 106 ? -4.299 -6.438 -14.830 1.00 91.44 106 ARG A O 1
ATOM 874 N N . CYS A 1 107 ? -5.509 -4.869 -13.767 1.00 94.88 107 CYS A N 1
ATOM 875 C CA . CYS A 1 107 ? -4.398 -4.204 -13.075 1.00 94.88 107 CYS A CA 1
ATOM 876 C C . CYS A 1 107 ? -3.435 -5.169 -12.364 1.00 94.88 107 CYS A C 1
ATOM 878 O O . CYS A 1 107 ? -2.229 -5.094 -12.586 1.00 94.88 107 CYS A O 1
ATOM 880 N N . ALA A 1 108 ? -3.940 -6.125 -11.581 1.00 95.88 108 ALA A N 1
ATOM 881 C CA . ALA A 1 108 ? -3.081 -7.079 -10.875 1.00 95.88 108 ALA A CA 1
ATOM 882 C C . ALA A 1 108 ? -2.240 -7.949 -11.831 1.00 95.88 108 ALA A C 1
ATOM 884 O O . ALA A 1 108 ? -1.105 -8.310 -11.523 1.00 95.88 108 ALA A O 1
ATOM 885 N N . ILE A 1 109 ? -2.764 -8.265 -13.022 1.00 94.69 109 ILE A N 1
ATOM 886 C CA . ILE A 1 109 ? -2.034 -9.021 -14.051 1.00 94.69 109 ILE A CA 1
ATOM 887 C C . ILE A 1 109 ? -1.003 -8.138 -14.755 1.00 94.69 109 ILE A C 1
ATOM 889 O O . ILE A 1 109 ? 0.109 -8.612 -15.003 1.00 94.69 109 ILE A O 1
ATOM 893 N N . SER A 1 110 ? -1.355 -6.890 -15.066 1.00 92.88 110 SER A N 1
ATOM 894 C CA . SER A 1 110 ? -0.480 -5.940 -15.762 1.00 92.88 110 SER A CA 1
ATOM 895 C C . SER A 1 110 ? 0.686 -5.472 -14.889 1.00 92.88 110 SER A C 1
ATOM 897 O O . SER A 1 110 ? 1.817 -5.421 -15.362 1.00 92.88 110 SER A O 1
ATOM 899 N N . TYR A 1 111 ? 0.424 -5.196 -13.609 1.00 92.81 111 TYR A N 1
ATOM 900 C CA . TYR A 1 111 ? 1.385 -4.605 -12.668 1.00 92.81 111 TYR A CA 1
ATOM 901 C C . TYR A 1 111 ? 1.952 -5.598 -11.648 1.00 92.81 111 TYR A C 1
ATOM 903 O O . TYR A 1 111 ? 2.703 -5.211 -10.752 1.00 92.81 111 TYR A O 1
ATOM 911 N N . LYS A 1 112 ? 1.633 -6.885 -11.833 1.00 95.25 112 LYS A N 1
ATOM 912 C CA . LYS A 1 112 ? 2.307 -8.038 -11.222 1.00 95.25 112 LYS A CA 1
ATOM 913 C C . LYS A 1 112 ? 2.405 -7.978 -9.692 1.00 95.25 112 LYS A C 1
ATOM 915 O O . LYS A 1 112 ? 3.429 -8.341 -9.125 1.00 95.25 112 LYS A O 1
ATOM 920 N N . GLY A 1 113 ? 1.316 -7.594 -9.036 1.00 96.12 113 GLY A N 1
ATOM 921 C CA . GLY A 1 113 ? 1.212 -7.553 -7.579 1.00 96.12 113 GLY A CA 1
ATOM 922 C C . GLY A 1 113 ? -0.224 -7.737 -7.100 1.00 96.12 113 GLY A C 1
ATOM 923 O O . GLY A 1 113 ? -1.163 -7.763 -7.901 1.00 96.12 113 GLY A O 1
ATOM 924 N N . GLY A 1 114 ? -0.384 -7.899 -5.789 1.00 98.00 114 GLY A N 1
ATOM 925 C CA . GLY A 1 114 ? -1.664 -7.758 -5.100 1.00 98.00 114 GLY A CA 1
ATOM 926 C C . GLY A 1 114 ? -1.773 -6.380 -4.456 1.00 98.00 114 GLY A C 1
ATOM 927 O O . GLY A 1 114 ? -0.879 -5.989 -3.699 1.00 98.00 114 GLY A O 1
ATOM 928 N N . TRP A 1 115 ? -2.843 -5.643 -4.759 1.00 98.19 115 TRP A N 1
ATOM 929 C CA . TRP A 1 115 ? -3.040 -4.277 -4.266 1.00 98.19 115 TRP A CA 1
ATOM 930 C C . TRP A 1 115 ? -4.507 -3.843 -4.305 1.00 98.19 115 TRP A C 1
ATOM 932 O O . TRP A 1 115 ? -5.344 -4.473 -4.954 1.00 98.19 115 TRP A O 1
ATOM 942 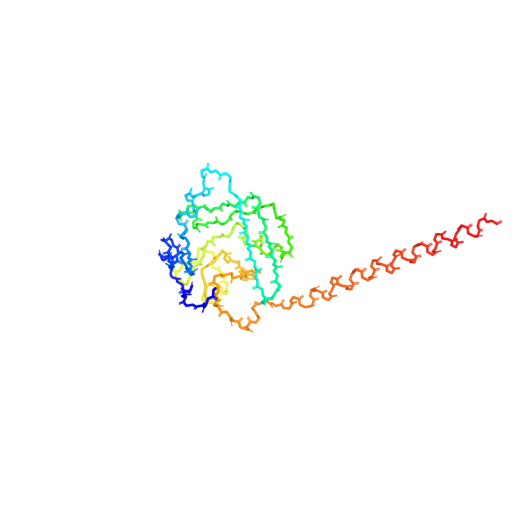N N . TRP A 1 116 ? -4.809 -2.715 -3.665 1.00 98.25 116 TRP A N 1
ATOM 943 C CA . TRP A 1 116 ? -6.103 -2.031 -3.736 1.00 98.25 116 TRP A CA 1
ATOM 944 C C . TRP A 1 116 ? -6.247 -1.236 -5.042 1.00 98.25 116 TRP A C 1
ATOM 946 O O . TRP A 1 116 ? -6.299 -0.008 -5.045 1.00 98.25 116 TRP A O 1
ATOM 956 N N . TYR A 1 117 ? -6.203 -1.915 -6.189 1.00 97.38 117 TYR A N 1
ATOM 957 C CA . TYR A 1 117 ? -6.161 -1.260 -7.499 1.00 97.38 117 TYR A CA 1
ATOM 958 C C . TYR A 1 117 ? -7.433 -0.443 -7.818 1.00 97.38 117 TYR A C 1
ATOM 960 O O . TYR A 1 117 ? -8.552 -0.758 -7.415 1.00 97.38 117 TYR A O 1
ATOM 968 N N . LYS A 1 118 ? -7.236 0.636 -8.581 1.00 93.69 118 LYS A N 1
ATOM 969 C CA . LYS A 1 118 ? -8.274 1.450 -9.229 1.00 93.69 118 LYS A CA 1
ATOM 970 C C . LYS A 1 118 ? -8.066 1.351 -10.743 1.00 93.69 118 LYS A C 1
ATOM 972 O O . LYS A 1 118 ? -8.212 0.263 -11.273 1.00 93.69 118 LYS A O 1
ATOM 977 N N . ASN A 1 119 ? -7.674 2.419 -11.440 1.00 89.75 119 ASN A N 1
ATOM 978 C CA . ASN A 1 119 ? -7.356 2.360 -12.872 1.00 89.75 119 ASN A CA 1
ATOM 979 C C . ASN A 1 119 ? -5.998 3.025 -13.181 1.00 89.75 119 ASN A C 1
ATOM 981 O O . ASN A 1 119 ? -5.951 4.141 -13.683 1.00 89.75 119 ASN A O 1
ATOM 985 N N . CYS A 1 120 ? -4.858 2.424 -12.843 1.00 90.94 120 CYS A N 1
ATOM 986 C CA . CYS A 1 120 ? -4.704 1.219 -12.021 1.00 90.94 120 CYS A CA 1
ATOM 987 C C . CYS A 1 120 ? -4.119 1.545 -10.647 1.00 90.94 120 CYS A C 1
ATOM 989 O O . CYS A 1 120 ? -4.651 1.087 -9.636 1.00 90.94 120 CYS A O 1
ATOM 991 N N . HIS A 1 121 ? -3.067 2.364 -10.583 1.00 94.12 121 HIS A N 1
ATOM 992 C CA . HIS A 1 121 ? -2.448 2.752 -9.322 1.00 94.12 121 HIS A CA 1
ATOM 993 C C . HIS A 1 121 ? -1.694 4.083 -9.396 1.00 94.12 121 HIS A C 1
ATOM 995 O O . HIS A 1 121 ? -1.111 4.407 -10.427 1.00 94.12 121 HIS A O 1
ATOM 1001 N N . GLN A 1 122 ? -1.631 4.798 -8.271 1.00 94.75 122 GLN A N 1
ATOM 1002 C CA . GLN A 1 122 ? -0.650 5.868 -8.032 1.00 94.75 122 GLN A CA 1
ATOM 1003 C C . GLN A 1 122 ? 0.526 5.387 -7.169 1.00 94.75 122 GLN A C 1
ATOM 1005 O O . GLN A 1 122 ? 1.536 6.068 -7.047 1.00 94.75 122 GLN A O 1
ATOM 1010 N N . VAL A 1 123 ? 0.434 4.186 -6.596 1.00 94.94 123 VAL A N 1
ATOM 1011 C CA . VAL A 1 123 ? 1.533 3.524 -5.889 1.00 94.94 123 VAL A CA 1
ATOM 1012 C C . VAL A 1 123 ? 1.365 2.005 -5.983 1.00 94.94 123 VAL A C 1
ATOM 1014 O O . VAL A 1 123 ? 0.244 1.506 -5.935 1.00 94.94 123 VAL A O 1
ATOM 1017 N N . ASN A 1 124 ? 2.462 1.259 -6.146 1.00 94.56 124 ASN A N 1
ATOM 1018 C CA . ASN A 1 124 ? 2.439 -0.203 -6.292 1.00 94.56 124 ASN A CA 1
ATOM 1019 C C . ASN A 1 124 ? 3.611 -0.855 -5.539 1.00 94.56 124 ASN A C 1
ATOM 1021 O O . ASN A 1 124 ? 4.534 -1.386 -6.153 1.00 94.56 124 ASN A O 1
ATOM 1025 N N . LEU A 1 125 ? 3.588 -0.790 -4.203 1.00 95.38 125 LEU A N 1
ATOM 1026 C CA . LEU A 1 125 ? 4.689 -1.280 -3.352 1.00 95.38 125 LEU A CA 1
ATOM 1027 C C . LEU A 1 125 ? 4.871 -2.806 -3.409 1.00 95.38 125 LEU A C 1
ATOM 1029 O O . LEU A 1 125 ? 5.962 -3.301 -3.161 1.00 95.38 125 LEU A O 1
ATOM 1033 N N . ASN A 1 126 ? 3.817 -3.532 -3.788 1.00 96.69 126 ASN A N 1
ATOM 1034 C CA . ASN A 1 126 ? 3.823 -4.983 -3.988 1.00 96.69 126 ASN A CA 1
ATOM 1035 C C . ASN A 1 126 ? 4.113 -5.391 -5.449 1.00 96.69 126 ASN A C 1
ATOM 1037 O O . ASN A 1 126 ? 3.855 -6.532 -5.835 1.00 96.69 126 ASN A O 1
ATOM 1041 N N . GLY A 1 127 ? 4.556 -4.451 -6.289 1.00 92.75 127 GLY A N 1
ATOM 1042 C CA . GLY A 1 127 ? 4.916 -4.714 -7.680 1.00 92.75 127 GLY A CA 1
ATOM 1043 C C . GLY A 1 127 ? 6.239 -5.466 -7.829 1.00 92.75 127 GLY A C 1
ATOM 1044 O O . GLY A 1 127 ? 6.883 -5.856 -6.856 1.00 92.75 127 GLY A O 1
ATOM 1045 N N . LEU A 1 128 ? 6.676 -5.647 -9.077 1.00 90.56 128 LEU A N 1
ATOM 1046 C CA . LEU A 1 128 ? 7.991 -6.224 -9.356 1.00 90.56 128 LEU A CA 1
ATOM 1047 C C . LEU A 1 128 ? 9.104 -5.333 -8.800 1.00 90.56 128 LEU A C 1
ATOM 1049 O O . LEU A 1 128 ? 9.190 -4.146 -9.123 1.00 90.56 128 LEU A O 1
ATOM 1053 N N . TYR A 1 129 ? 9.983 -5.941 -8.008 1.00 87.19 129 TYR A N 1
ATOM 1054 C CA . TYR A 1 129 ? 11.170 -5.284 -7.486 1.00 87.19 129 TYR A CA 1
ATOM 1055 C C . TYR A 1 129 ? 12.084 -4.812 -8.629 1.00 87.19 129 TYR A C 1
ATOM 1057 O O . TYR A 1 129 ? 12.285 -5.540 -9.601 1.00 87.19 129 TYR A O 1
ATOM 1065 N N . ALA A 1 130 ? 12.628 -3.596 -8.508 1.00 80.25 130 ALA A N 1
ATOM 1066 C CA . ALA A 1 130 ? 13.523 -2.969 -9.491 1.00 80.25 130 ALA A CA 1
ATOM 1067 C C . ALA A 1 130 ? 12.980 -2.929 -10.942 1.00 80.25 130 ALA A C 1
ATOM 1069 O O . ALA A 1 130 ? 13.741 -2.976 -11.909 1.00 80.25 130 ALA A O 1
ATOM 1070 N N . SER A 1 131 ? 11.656 -2.838 -11.117 1.00 68.44 131 SER A N 1
ATOM 1071 C CA . SER A 1 131 ? 11.061 -2.634 -12.441 1.00 68.44 131 SER A CA 1
ATOM 1072 C C . SER A 1 131 ? 11.355 -1.214 -12.934 1.00 68.44 131 SER A C 1
ATOM 1074 O O . SER A 1 131 ? 10.711 -0.263 -12.505 1.00 68.44 131 SER A O 1
ATOM 1076 N N . ASN A 1 132 ? 12.289 -1.068 -13.877 1.00 59.84 132 ASN A N 1
ATOM 1077 C CA . ASN A 1 132 ? 12.645 0.223 -14.496 1.00 59.84 132 ASN A CA 1
ATOM 1078 C C . ASN A 1 132 ? 11.599 0.727 -15.510 1.00 59.84 132 ASN A C 1
ATOM 1080 O O . ASN A 1 132 ? 11.863 1.641 -16.289 1.00 59.84 132 ASN A O 1
ATOM 1084 N N . LYS A 1 133 ? 10.425 0.094 -15.568 1.00 56.84 133 LYS A N 1
ATOM 1085 C CA . LYS A 1 133 ? 9.330 0.529 -16.430 1.00 56.84 133 LYS A CA 1
ATOM 1086 C C . LYS A 1 133 ? 8.507 1.547 -15.658 1.00 56.84 133 LYS A C 1
ATOM 1088 O O . LYS A 1 133 ? 7.776 1.178 -14.741 1.00 56.84 133 LYS A O 1
ATOM 1093 N N . ASP A 1 134 ? 8.617 2.813 -16.049 1.00 54.69 134 ASP A N 1
ATOM 1094 C CA . ASP A 1 134 ? 7.730 3.860 -15.556 1.00 54.69 134 ASP A CA 1
ATOM 1095 C C . ASP A 1 134 ? 6.285 3.507 -15.916 1.00 54.69 134 ASP A C 1
ATOM 1097 O O . ASP A 1 134 ? 5.837 3.571 -17.060 1.00 54.69 134 ASP A O 1
ATOM 1101 N N . HIS A 1 135 ? 5.560 3.051 -14.903 1.00 56.09 135 HIS A N 1
ATOM 1102 C CA . HIS A 1 135 ? 4.171 2.627 -15.008 1.00 56.09 135 HIS A CA 1
ATOM 1103 C C . HIS A 1 135 ? 3.190 3.766 -14.704 1.00 56.09 135 HIS A C 1
ATOM 1105 O O . HIS A 1 135 ? 1.978 3.577 -14.814 1.00 56.09 135 HIS A O 1
ATOM 1111 N N . GLN A 1 136 ? 3.711 4.941 -14.339 1.00 51.41 136 GLN A N 1
ATOM 1112 C CA . GLN A 1 136 ? 2.951 6.166 -14.143 1.00 51.41 136 GLN A CA 1
ATOM 1113 C C . GLN A 1 136 ? 3.201 7.104 -15.317 1.00 51.41 136 GLN A C 1
ATOM 1115 O O . GLN A 1 136 ? 4.335 7.460 -15.623 1.00 51.41 136 GLN A O 1
ATOM 1120 N N . VAL A 1 137 ? 2.127 7.510 -15.986 1.00 47.62 137 VAL A N 1
ATOM 1121 C CA . VAL A 1 137 ? 2.192 8.504 -17.054 1.00 47.62 137 VAL A CA 1
ATOM 1122 C C . VAL A 1 137 ? 2.681 9.835 -16.464 1.00 47.62 137 VAL A C 1
ATOM 1124 O O . VAL A 1 137 ? 1.932 10.534 -15.794 1.00 47.62 137 VAL A O 1
ATOM 1127 N N . ASN A 1 138 ? 3.940 10.174 -16.755 1.00 51.31 138 ASN A N 1
ATOM 1128 C CA . ASN A 1 138 ? 4.538 11.513 -16.789 1.00 51.31 138 ASN A CA 1
ATOM 1129 C C . ASN A 1 138 ? 4.309 12.434 -15.568 1.00 51.31 138 ASN A C 1
ATOM 1131 O O . ASN A 1 138 ? 3.787 13.548 -15.686 1.00 51.31 138 ASN A O 1
ATOM 1135 N N . THR A 1 139 ? 4.826 12.022 -14.410 1.00 56.09 139 THR A N 1
ATOM 1136 C CA . THR A 1 139 ? 5.018 12.891 -13.231 1.00 56.09 139 THR A CA 1
ATOM 1137 C C . THR A 1 139 ? 5.891 14.115 -13.536 1.00 56.09 139 THR A C 1
ATOM 1139 O O . THR A 1 139 ? 5.734 15.155 -12.902 1.00 56.09 139 THR A O 1
ATOM 1142 N N . GLU A 1 140 ? 6.764 14.056 -14.546 1.00 58.53 140 GLU A N 1
ATOM 1143 C CA . GLU A 1 140 ? 7.592 15.190 -14.975 1.00 58.53 140 GLU A CA 1
ATOM 1144 C C . GLU A 1 140 ? 6.7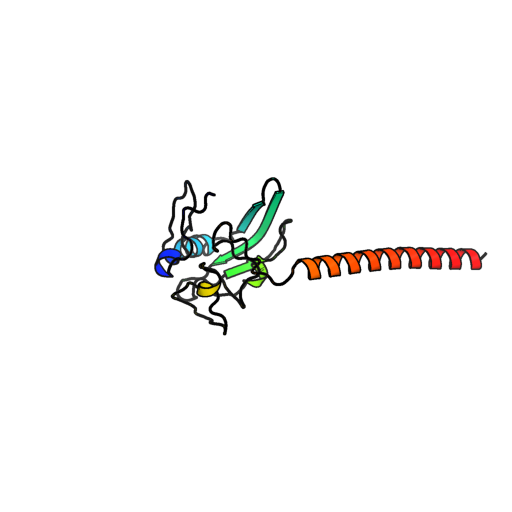80 16.341 -15.571 1.00 58.53 140 GLU A C 1
ATOM 1146 O O . GLU A 1 140 ? 7.051 17.502 -15.265 1.00 58.53 140 GLU A O 1
ATOM 1151 N N . LYS A 1 141 ? 5.741 16.048 -16.365 1.00 63.09 141 LYS A N 1
ATOM 1152 C CA . LYS A 1 141 ? 4.858 17.091 -16.914 1.00 63.09 141 LYS A CA 1
ATOM 1153 C C . LYS A 1 141 ? 4.075 17.786 -15.808 1.00 63.09 1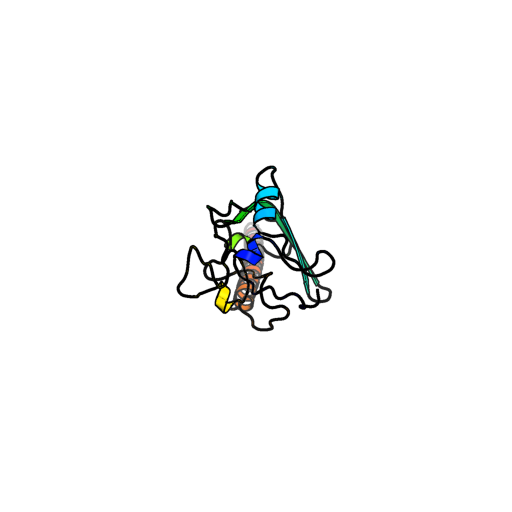41 LYS A C 1
ATOM 1155 O O . LYS A 1 141 ? 3.869 18.995 -15.864 1.00 63.09 141 LYS A O 1
ATOM 1160 N N . GLU A 1 142 ? 3.656 17.036 -14.797 1.00 63.75 142 GLU A N 1
ATOM 1161 C CA . GLU A 1 142 ? 2.932 17.574 -13.650 1.00 63.75 142 GLU A CA 1
ATOM 1162 C C . GLU A 1 142 ? 3.845 18.410 -12.743 1.00 63.75 142 GLU A C 1
ATOM 1164 O O . GLU A 1 142 ? 3.536 19.569 -12.477 1.00 63.75 142 GLU A O 1
ATOM 1169 N N . ARG A 1 143 ? 5.043 17.902 -12.421 1.00 71.00 143 ARG A N 1
ATOM 1170 C CA . ARG A 1 143 ? 6.093 18.652 -11.709 1.00 71.00 143 ARG A CA 1
ATOM 1171 C C . ARG A 1 143 ? 6.510 19.919 -12.458 1.00 71.00 143 ARG A C 1
ATOM 1173 O O . ARG A 1 143 ? 6.760 20.948 -11.836 1.00 71.00 143 ARG A O 1
ATOM 1180 N N . HIS A 1 144 ? 6.574 19.871 -13.789 1.00 79.19 144 HIS A N 1
ATOM 1181 C CA . HIS A 1 144 ? 6.863 21.041 -14.616 1.00 79.19 144 HIS A CA 1
ATOM 1182 C C . HIS A 1 144 ? 5.732 22.079 -14.552 1.00 79.19 144 HIS A C 1
ATOM 1184 O O . HIS A 1 144 ? 6.009 23.266 -14.382 1.00 79.19 144 HIS A O 1
ATOM 1190 N N . ARG A 1 145 ? 4.462 21.646 -14.610 1.00 78.44 145 ARG A N 1
ATOM 1191 C CA . ARG A 1 145 ? 3.298 22.535 -14.435 1.00 78.44 145 ARG A CA 1
ATOM 1192 C C . ARG A 1 145 ? 3.266 23.190 -13.058 1.00 78.44 145 ARG A C 1
ATOM 1194 O O . ARG A 1 145 ? 2.958 24.376 -12.977 1.00 78.44 145 ARG A O 1
ATOM 1201 N N . ASP A 1 146 ? 3.596 22.459 -11.999 1.00 78.62 146 ASP A N 1
ATOM 1202 C CA . ASP A 1 146 ? 3.597 23.018 -10.644 1.00 78.62 146 ASP A CA 1
ATOM 1203 C C . ASP A 1 146 ? 4.732 24.031 -10.450 1.00 78.62 146 ASP A C 1
ATOM 1205 O O . ASP A 1 146 ? 4.482 25.131 -9.956 1.00 78.62 146 ASP A O 1
ATOM 1209 N N . ARG A 1 147 ? 5.936 23.754 -10.979 1.00 88.75 147 ARG A N 1
ATOM 1210 C CA . ARG A 1 147 ? 7.039 24.737 -11.014 1.00 88.75 147 ARG A CA 1
ATOM 1211 C C . ARG A 1 147 ? 6.672 26.001 -11.798 1.00 88.75 147 ARG A C 1
ATOM 1213 O O . ARG A 1 147 ? 7.026 27.102 -11.386 1.00 88.75 147 ARG A O 1
ATOM 1220 N N . LEU A 1 148 ? 5.966 25.859 -12.921 1.00 89.44 148 LEU A N 1
ATOM 1221 C CA . LEU A 1 148 ? 5.473 26.994 -13.710 1.00 89.44 148 LEU A CA 1
ATOM 1222 C C . LEU A 1 148 ? 4.448 27.828 -12.933 1.00 89.44 148 LEU A C 1
ATOM 1224 O O . LEU A 1 148 ? 4.518 29.055 -12.955 1.00 89.44 148 LEU A O 1
ATOM 1228 N N . ARG A 1 149 ? 3.518 27.180 -12.224 1.00 94.31 149 ARG A N 1
ATOM 1229 C CA . ARG A 1 149 ? 2.511 27.863 -11.396 1.00 94.31 149 ARG A CA 1
ATOM 1230 C C . ARG A 1 149 ? 3.137 28.640 -10.246 1.00 94.31 149 ARG A C 1
ATOM 1232 O O . ARG A 1 149 ? 2.672 29.734 -9.942 1.00 94.31 149 ARG A O 1
ATOM 1239 N N . GLU A 1 150 ? 4.164 28.087 -9.613 1.00 93.12 150 GLU A N 1
ATOM 1240 C CA . GLU A 1 150 ? 4.861 28.746 -8.511 1.00 93.12 150 GLU A CA 1
ATOM 1241 C C . GLU A 1 150 ? 5.629 29.982 -8.987 1.00 93.12 150 GLU A C 1
ATOM 1243 O O . GLU A 1 150 ? 5.406 31.066 -8.450 1.00 93.12 150 GLU A O 1
ATOM 1248 N N . ARG A 1 151 ? 6.377 29.874 -10.097 1.00 95.06 151 ARG A N 1
ATOM 1249 C CA . ARG A 1 151 ? 7.023 31.039 -10.728 1.00 95.06 151 ARG A CA 1
ATOM 1250 C C . ARG A 1 151 ? 6.020 32.122 -11.110 1.00 95.06 151 ARG A C 1
ATOM 1252 O O . ARG A 1 151 ? 6.252 33.293 -10.841 1.00 95.06 151 ARG A O 1
ATOM 1259 N N . LEU A 1 152 ? 4.880 31.744 -11.697 1.00 94.06 152 LEU A N 1
ATOM 1260 C CA . LEU A 1 152 ? 3.846 32.710 -12.074 1.00 94.06 152 LEU A CA 1
ATOM 1261 C C . LEU A 1 152 ? 3.285 33.448 -10.846 1.00 94.06 152 LEU A C 1
ATOM 1263 O O . LEU A 1 152 ? 3.032 34.649 -10.909 1.00 94.06 152 LEU A O 1
ATOM 1267 N N . ARG A 1 153 ? 3.106 32.745 -9.719 1.00 96.81 153 ARG A N 1
ATOM 1268 C CA . ARG A 1 153 ? 2.663 33.347 -8.452 1.00 96.81 153 ARG A CA 1
ATOM 1269 C C . ARG A 1 153 ? 3.696 34.313 -7.882 1.00 96.81 153 ARG A C 1
ATOM 1271 O O . ARG A 1 153 ? 3.301 35.361 -7.379 1.00 96.81 153 ARG A O 1
ATOM 1278 N N . GLU A 1 154 ? 4.980 33.976 -7.942 1.00 95.12 154 GLU A N 1
ATOM 1279 C CA . GLU A 1 154 ? 6.062 34.862 -7.497 1.00 95.12 154 GLU A CA 1
ATOM 1280 C C . GLU A 1 154 ? 6.121 36.128 -8.351 1.00 95.12 154 GLU A C 1
ATOM 1282 O O . GLU A 1 154 ? 6.040 37.227 -7.806 1.00 95.12 154 GLU A O 1
ATOM 1287 N N . THR A 1 155 ? 6.100 35.990 -9.680 1.00 95.25 155 THR A N 1
ATOM 1288 C CA . THR A 1 155 ? 6.081 37.139 -10.596 1.00 95.25 155 THR A CA 1
ATOM 1289 C C . THR A 1 155 ? 4.857 38.034 -10.380 1.00 95.25 155 THR A C 1
ATOM 1291 O O . THR A 1 155 ? 4.968 39.257 -10.413 1.00 95.25 155 THR A O 1
ATOM 1294 N N . LEU A 1 156 ? 3.676 37.456 -10.134 1.00 95.50 156 LEU A N 1
ATOM 1295 C CA . LEU A 1 156 ? 2.474 38.239 -9.826 1.00 95.50 156 LEU A CA 1
ATOM 1296 C C . LEU A 1 156 ? 2.599 38.996 -8.497 1.00 95.50 156 LEU A C 1
ATOM 1298 O O . LEU A 1 156 ? 2.155 40.137 -8.411 1.00 95.50 156 LEU A O 1
ATOM 1302 N N . ARG A 1 157 ? 3.215 38.393 -7.472 1.00 96.50 157 ARG A N 1
ATOM 1303 C CA . ARG A 1 157 ? 3.460 39.059 -6.181 1.00 96.50 157 ARG A CA 1
ATOM 1304 C C . ARG A 1 157 ? 4.435 40.224 -6.311 1.00 96.50 157 ARG A C 1
ATOM 1306 O O . ARG A 1 157 ? 4.216 41.248 -5.675 1.00 96.50 157 ARG A O 1
ATOM 1313 N N . GLU A 1 158 ? 5.492 40.069 -7.100 1.00 95.25 158 GLU A N 1
ATOM 1314 C CA . GLU A 1 158 ? 6.467 41.139 -7.345 1.00 95.25 158 GLU A CA 1
ATOM 1315 C C . GLU A 1 158 ? 5.821 42.315 -8.076 1.00 95.25 158 GLU A C 1
ATOM 1317 O O . GLU A 1 158 ? 5.893 43.442 -7.592 1.00 95.25 158 GLU A O 1
ATOM 1322 N N . ARG A 1 159 ? 5.072 42.044 -9.152 1.00 94.75 159 ARG A N 1
ATOM 1323 C CA . ARG A 1 159 ? 4.362 43.088 -9.907 1.00 94.75 159 ARG A CA 1
ATOM 1324 C C . ARG A 1 159 ? 3.323 43.829 -9.072 1.00 94.75 159 ARG A C 1
ATOM 1326 O O . ARG A 1 159 ? 3.211 45.041 -9.182 1.00 94.75 159 ARG A O 1
ATOM 1333 N N . LEU A 1 160 ? 2.579 43.120 -8.219 1.00 94.38 160 LEU A N 1
ATOM 1334 C CA . LEU A 1 160 ? 1.626 43.762 -7.308 1.00 94.38 160 LEU A CA 1
ATOM 1335 C C . LEU A 1 160 ? 2.327 44.734 -6.350 1.00 94.38 160 LEU A C 1
ATOM 1337 O O . LEU A 1 160 ? 1.849 45.850 -6.173 1.00 94.38 160 LEU A O 1
ATOM 1341 N N . ARG A 1 161 ? 3.487 44.349 -5.799 1.00 94.94 161 ARG A N 1
ATOM 1342 C CA . ARG A 1 161 ? 4.285 45.222 -4.921 1.00 94.94 161 ARG A CA 1
ATOM 1343 C C . ARG A 1 161 ? 4.828 46.449 -5.651 1.00 94.94 161 ARG A C 1
ATOM 1345 O O . ARG A 1 161 ? 4.899 47.516 -5.053 1.00 94.94 161 ARG A O 1
ATOM 1352 N N . GLU A 1 162 ? 5.234 46.307 -6.911 1.00 93.25 162 GLU A N 1
ATOM 1353 C CA . GLU A 1 162 ? 5.691 47.435 -7.735 1.00 93.25 162 GLU A CA 1
ATOM 1354 C C . GLU A 1 162 ? 4.550 48.418 -8.011 1.00 93.25 162 GLU A C 1
ATOM 1356 O O . GLU A 1 162 ? 4.695 49.605 -7.737 1.00 93.25 162 GLU A O 1
ATOM 1361 N N . THR A 1 163 ? 3.379 47.925 -8.426 1.00 92.00 163 THR A N 1
ATOM 1362 C CA . THR A 1 163 ? 2.201 48.773 -8.670 1.00 92.00 163 THR A CA 1
ATOM 1363 C C . THR A 1 163 ? 1.705 49.477 -7.402 1.00 92.00 163 THR A C 1
ATOM 1365 O O . THR A 1 163 ? 1.237 50.614 -7.466 1.00 92.00 163 THR A O 1
ATOM 1368 N N . GLU A 1 164 ? 1.780 48.826 -6.238 1.00 92.88 164 GLU A N 1
ATOM 1369 C CA . GLU A 1 164 ? 1.452 49.456 -4.951 1.00 92.88 164 GLU A CA 1
ATOM 1370 C C . GLU A 1 164 ? 2.420 50.601 -4.620 1.00 92.88 164 GLU A C 1
ATOM 1372 O O . GLU A 1 164 ? 1.965 51.682 -4.249 1.00 92.88 164 GLU A O 1
ATOM 1377 N N . ARG A 1 165 ? 3.728 50.408 -4.839 1.00 89.81 165 ARG A N 1
ATOM 1378 C CA . ARG A 1 165 ? 4.748 51.449 -4.628 1.00 89.81 165 ARG A CA 1
ATOM 1379 C C . ARG A 1 165 ? 4.577 52.633 -5.572 1.00 89.81 165 ARG A C 1
ATOM 1381 O O . ARG A 1 165 ? 4.625 53.768 -5.114 1.00 89.81 165 ARG A O 1
ATOM 1388 N N . GLU A 1 166 ? 4.338 52.381 -6.858 1.00 87.50 166 GLU A N 1
ATOM 1389 C CA . GLU A 1 166 ? 4.112 53.434 -7.860 1.00 87.50 166 GLU A CA 1
ATOM 1390 C C . GLU A 1 166 ? 2.913 54.315 -7.479 1.00 87.50 166 GLU A C 1
ATOM 1392 O O . GLU A 1 166 ? 3.017 55.543 -7.475 1.00 87.50 166 GLU A O 1
ATOM 1397 N N . ARG A 1 167 ? 1.812 53.689 -7.040 1.00 84.81 167 ARG A N 1
ATOM 1398 C CA . ARG A 1 167 ? 0.606 54.387 -6.568 1.00 84.81 167 ARG A CA 1
ATOM 1399 C C . ARG A 1 167 ? 0.816 55.202 -5.295 1.00 84.81 167 ARG A C 1
ATOM 1401 O O . ARG A 1 167 ? 0.071 56.155 -5.074 1.00 84.81 167 ARG A O 1
ATOM 1408 N N . GLU A 1 168 ? 1.760 54.824 -4.439 1.00 83.00 168 GLU A N 1
ATOM 1409 C CA . GLU A 1 168 ? 2.130 55.612 -3.259 1.00 83.00 168 GLU A CA 1
ATOM 1410 C C . GLU A 1 168 ? 2.979 56.832 -3.642 1.00 83.00 168 GLU A C 1
ATOM 1412 O O . GLU A 1 168 ? 2.742 57.913 -3.109 1.00 83.00 168 GLU A O 1
ATOM 1417 N N . THR A 1 169 ? 3.894 56.707 -4.611 1.00 78.19 169 THR A N 1
ATOM 1418 C CA . THR A 1 169 ? 4.683 57.841 -5.136 1.00 78.19 169 THR A CA 1
ATOM 1419 C C . THR A 1 169 ? 3.861 58.861 -5.920 1.00 78.19 169 THR A C 1
ATOM 1421 O O . THR A 1 169 ? 4.162 60.044 -5.842 1.00 78.19 169 THR A O 1
ATOM 1424 N N . GLU A 1 170 ? 2.817 58.445 -6.644 1.00 75.62 170 GLU A N 1
ATOM 1425 C CA . GLU A 1 170 ? 1.928 59.362 -7.385 1.00 75.62 170 GLU A CA 1
ATOM 1426 C C . GLU A 1 170 ? 0.937 60.127 -6.484 1.00 75.62 170 GLU A C 1
ATOM 1428 O O . GLU A 1 170 ? 0.225 61.014 -6.954 1.00 75.62 170 GLU A O 1
ATOM 1433 N N . ARG A 1 171 ? 0.849 59.777 -5.193 1.00 67.88 171 ARG A N 1
ATOM 1434 C CA . ARG A 1 171 ? -0.024 60.438 -4.203 1.00 67.88 171 ARG A CA 1
ATOM 1435 C C . ARG A 1 171 ? 0.680 61.531 -3.386 1.00 67.88 171 ARG A C 1
ATOM 1437 O O . ARG A 1 171 ? 0.037 62.099 -2.501 1.00 67.88 171 ARG A O 1
ATOM 1444 N N . VAL A 1 172 ? 1.957 61.803 -3.663 1.00 56.41 172 VAL A N 1
ATOM 1445 C CA . VAL A 1 172 ? 2.784 62.862 -3.050 1.00 56.41 172 VAL A CA 1
ATOM 1446 C C . VAL A 1 172 ? 2.968 63.999 -4.045 1.00 56.41 172 VAL A C 1
ATOM 1448 O O . VAL A 1 172 ? 2.829 65.164 -3.613 1.00 56.41 172 VAL A O 1
#

Organism: NCBI:txid40147

pLDDT: mean 91.37, std 11.41, range [47.62, 98.75]

Foldseek 3Di:
DPQPDQQQDDPVCQQCKDDDPVDDIRNHLVVQQVVQVPDFDKDKDWDDDPPDIWIKIWRGWHFHDVVLQRATATHDIDIDPDDFCVVLHRAHKDHPHDHPPDDPDPQNVVQSHIDSADVGGSDDPSGRPPPPDPPDPCPPVVVVVVVVVVVVVVVVVVVVVVVVVVVVVVVD